Protein AF-A0A6A5SHB0-F1 (afdb_monomer_lite)

pLDDT: mean 83.28, std 13.73, range [52.81, 98.12]

Sequence (66 aa):
MAHIFSLAAPAPSAYDAGNRSDDQVKFPDSAFFQGFNKPSRLEADIFELETTGEILKDINGTFYRI

Secondary structure (DSSP, 8-state):
-TTHHHHSPPPPPSEETTEE-----SPPSSGGGSGGG----------S---SS---TT--S-----

Foldseek 3Di:
DPCPVVVDDDDPDCDDPNDRVDPPPDDDPDPCCDDPNPDDPDDDDDDPDDDDDDDDPPDDDDDDDD

Radius of gyration: 19.5 Å; chains: 1; bounding box: 50×28×36 Å

Organism: NCBI:txid706981

Structure (mmCIF, N/CA/C/O backbone):
data_AF-A0A6A5SHB0-F1
#
_entry.id   AF-A0A6A5SHB0-F1
#
loop_
_atom_site.group_PDB
_atom_site.id
_atom_site.type_symbol
_atom_site.label_atom_id
_atom_site.label_alt_id
_atom_site.label_comp_id
_atom_site.label_asym_id
_atom_site.label_entity_id
_atom_site.label_seq_id
_atom_site.pdbx_PDB_ins_code
_atom_site.Cartn_x
_atom_site.Cartn_y
_atom_site.Cartn_z
_atom_site.occupancy
_atom_site.B_iso_or_equiv
_atom_site.auth_seq_id
_atom_site.auth_comp_id
_atom_site.auth_asym_id
_atom_site.auth_atom_id
_atom_site.pdbx_PDB_model_num
ATOM 1 N N . MET A 1 1 ? -3.357 -9.261 -7.605 1.00 52.81 1 MET A N 1
ATOM 2 C CA . MET A 1 1 ? -2.039 -8.833 -8.133 1.00 52.81 1 MET A CA 1
ATOM 3 C C . MET A 1 1 ? -1.006 -9.978 -8.227 1.00 52.81 1 MET A C 1
ATOM 5 O O . MET A 1 1 ? 0.182 -9.701 -8.262 1.00 52.81 1 MET A O 1
ATOM 9 N N . ALA A 1 2 ? -1.401 -11.260 -8.293 1.00 54.62 2 ALA A N 1
ATOM 10 C CA . ALA A 1 2 ? -0.464 -12.395 -8.171 1.00 54.62 2 ALA A CA 1
ATOM 11 C C . ALA A 1 2 ? 0.268 -12.801 -9.474 1.00 54.62 2 ALA A C 1
ATOM 13 O O . ALA A 1 2 ? 1.162 -13.637 -9.432 1.00 54.62 2 ALA A O 1
ATOM 14 N N . HIS A 1 3 ? -0.078 -12.212 -10.627 1.00 55.97 3 HIS A N 1
ATOM 15 C CA . HIS A 1 3 ? 0.397 -12.669 -11.947 1.00 55.97 3 HIS A CA 1
ATOM 16 C C . HIS A 1 3 ? 1.266 -11.655 -12.706 1.00 55.97 3 HIS A C 1
ATOM 18 O O . HIS A 1 3 ? 1.633 -11.889 -13.856 1.00 55.97 3 HIS A O 1
ATOM 24 N N . ILE A 1 4 ? 1.626 -10.525 -12.094 1.00 57.59 4 ILE A N 1
ATOM 25 C CA . ILE A 1 4 ? 2.441 -9.509 -12.781 1.00 57.59 4 ILE A CA 1
ATOM 26 C C . ILE A 1 4 ? 3.841 -10.047 -13.126 1.00 57.59 4 ILE A C 1
ATOM 28 O O . ILE A 1 4 ? 4.343 -9.817 -14.222 1.00 57.59 4 ILE A O 1
ATOM 32 N N . PHE A 1 5 ? 4.407 -10.882 -12.251 1.00 55.66 5 PHE A N 1
ATOM 33 C CA . PHE A 1 5 ? 5.705 -11.529 -12.459 1.00 55.66 5 PHE A CA 1
ATOM 34 C C . PHE A 1 5 ? 5.692 -12.624 -13.536 1.00 55.66 5 PHE A C 1
ATOM 36 O O . PHE A 1 5 ? 6.751 -12.980 -14.034 1.00 55.66 5 PHE A O 1
ATOM 43 N N . SER A 1 6 ? 4.518 -13.145 -13.923 1.00 63.66 6 SER A N 1
ATOM 44 C CA . SER A 1 6 ? 4.403 -14.091 -15.046 1.00 63.66 6 SER A CA 1
ATOM 45 C C . SER A 1 6 ? 4.261 -13.412 -16.412 1.00 63.66 6 SER A C 1
ATOM 47 O O . SER A 1 6 ? 4.360 -14.086 -17.431 1.00 63.66 6 SER A O 1
ATOM 49 N N . LEU A 1 7 ? 3.999 -12.100 -16.444 1.00 65.62 7 LEU A N 1
ATOM 50 C CA . LEU A 1 7 ? 3.711 -11.351 -17.676 1.00 65.62 7 LEU A CA 1
ATOM 51 C C . LEU A 1 7 ? 4.802 -10.335 -18.041 1.00 65.62 7 LEU A C 1
ATOM 53 O O . LEU A 1 7 ? 4.860 -9.894 -19.186 1.00 65.62 7 LEU A O 1
ATOM 57 N N . ALA A 1 8 ? 5.659 -9.960 -17.091 1.00 66.62 8 ALA A N 1
ATOM 58 C CA . ALA A 1 8 ? 6.783 -9.067 -17.329 1.00 66.62 8 ALA A CA 1
ATOM 59 C C . ALA A 1 8 ? 8.067 -9.872 -17.571 1.00 66.62 8 ALA A C 1
ATOM 61 O O . ALA A 1 8 ? 8.439 -10.711 -16.751 1.00 66.62 8 ALA A O 1
ATOM 62 N N . ALA A 1 9 ? 8.775 -9.587 -18.667 1.00 72.06 9 ALA A N 1
ATOM 63 C CA . ALA A 1 9 ? 10.155 -10.039 -18.800 1.00 72.06 9 ALA A CA 1
ATOM 64 C C . ALA A 1 9 ? 10.997 -9.353 -17.704 1.00 72.06 9 ALA A C 1
ATOM 66 O O . ALA A 1 9 ? 10.898 -8.129 -17.555 1.00 72.06 9 ALA A O 1
ATOM 67 N N . PRO A 1 10 ? 11.788 -10.102 -16.914 1.00 67.19 10 PRO A N 1
ATOM 68 C CA . PRO A 1 10 ? 12.612 -9.504 -15.876 1.00 67.19 10 PRO A CA 1
ATOM 69 C C . PRO A 1 10 ? 13.667 -8.593 -16.506 1.00 67.19 10 PRO A C 1
ATOM 71 O O . PRO A 1 10 ? 14.175 -8.864 -17.597 1.00 67.19 10 PRO A O 1
ATOM 74 N N . ALA A 1 11 ? 13.998 -7.508 -15.808 1.00 67.56 11 ALA A N 1
ATOM 75 C CA . ALA A 1 11 ? 15.109 -6.657 -16.205 1.00 67.56 11 ALA A CA 1
ATOM 76 C C . ALA A 1 11 ? 16.422 -7.471 -16.236 1.00 67.56 11 ALA A C 1
ATOM 78 O O . ALA A 1 11 ? 16.555 -8.437 -15.474 1.00 67.56 11 ALA A O 1
ATOM 79 N N . PRO A 1 12 ? 17.394 -7.098 -17.089 1.00 73.31 12 PRO A N 1
ATOM 80 C CA . PRO A 1 12 ? 18.721 -7.702 -17.071 1.00 73.31 12 PRO A CA 1
ATOM 81 C C . PRO A 1 12 ? 19.343 -7.637 -15.669 1.00 73.31 12 PRO A C 1
ATOM 83 O O . PRO A 1 12 ? 19.136 -6.668 -14.939 1.00 73.31 12 PRO A O 1
ATOM 86 N N . SER A 1 13 ? 20.111 -8.665 -15.295 1.00 73.25 13 SER A N 1
ATOM 87 C CA . SER A 1 13 ? 20.834 -8.686 -14.018 1.00 73.25 13 SER A CA 1
ATOM 88 C C . SER A 1 13 ? 21.780 -7.487 -13.917 1.00 73.25 13 SER A C 1
ATOM 90 O O . SER A 1 13 ? 22.574 -7.251 -14.824 1.00 73.25 13 SER A O 1
ATOM 92 N N . ALA A 1 14 ? 21.751 -6.782 -12.783 1.00 70.44 14 ALA A N 1
ATOM 93 C CA . ALA A 1 14 ? 22.708 -5.714 -12.470 1.00 70.44 14 ALA A CA 1
ATOM 94 C C . ALA A 1 14 ? 24.112 -6.242 -12.097 1.00 70.44 14 ALA A C 1
ATOM 96 O O . ALA A 1 14 ? 25.008 -5.460 -11.773 1.00 70.44 14 ALA A O 1
ATOM 97 N N . TYR A 1 15 ? 24.288 -7.567 -12.093 1.00 71.06 15 TYR A N 1
ATOM 98 C CA . TYR A 1 15 ? 25.536 -8.252 -11.777 1.00 71.06 15 TYR A CA 1
ATOM 99 C C . TYR A 1 15 ? 25.948 -9.185 -12.912 1.00 71.06 15 TYR A C 1
ATOM 101 O O . TYR A 1 15 ? 25.130 -9.977 -13.390 1.00 71.06 15 TYR A O 1
ATOM 109 N N . ASP A 1 16 ? 27.233 -9.138 -13.256 1.00 79.56 16 ASP A N 1
ATOM 110 C CA . ASP A 1 16 ? 27.908 -10.064 -14.160 1.00 79.56 16 ASP A CA 1
ATOM 111 C C . ASP A 1 16 ? 29.148 -10.644 -13.460 1.00 79.56 16 ASP A C 1
ATOM 113 O O . ASP A 1 16 ? 29.948 -9.914 -12.872 1.00 79.56 16 ASP A O 1
ATOM 117 N N . ALA A 1 17 ? 29.270 -11.974 -13.449 1.00 82.12 17 ALA A N 1
ATOM 118 C CA . ALA A 1 17 ? 30.339 -12.710 -12.758 1.00 82.12 17 ALA A CA 1
ATOM 119 C C . ALA A 1 17 ? 30.593 -12.286 -11.287 1.00 82.12 17 ALA A C 1
ATOM 121 O O . ALA A 1 17 ? 31.725 -12.308 -10.806 1.00 82.12 17 ALA A O 1
ATOM 122 N N . GLY A 1 18 ? 29.538 -11.894 -10.562 1.00 77.31 18 GLY A N 1
ATOM 123 C CA . GLY A 1 18 ? 29.618 -11.465 -9.158 1.00 77.31 18 GLY A CA 1
ATOM 124 C C . GLY A 1 18 ? 30.044 -10.008 -8.953 1.00 77.31 18 GLY A C 1
ATOM 125 O O . GLY A 1 18 ? 30.010 -9.524 -7.824 1.00 77.31 18 GLY A O 1
ATOM 126 N N . ASN A 1 19 ? 30.373 -9.287 -10.026 1.00 75.94 19 ASN A N 1
ATOM 127 C CA . ASN A 1 19 ? 30.638 -7.856 -9.991 1.00 75.94 19 ASN A CA 1
ATOM 128 C C . ASN A 1 19 ? 29.391 -7.087 -10.419 1.00 75.94 19 ASN A C 1
ATOM 130 O O . ASN A 1 19 ? 28.672 -7.507 -11.325 1.00 75.94 19 ASN A O 1
ATOM 134 N N . ARG A 1 20 ? 29.132 -5.947 -9.774 1.00 73.81 20 ARG A N 1
ATOM 135 C CA . ARG A 1 20 ? 28.074 -5.035 -10.210 1.00 73.81 20 ARG A CA 1
ATOM 136 C C . ARG A 1 20 ? 28.471 -4.470 -11.576 1.00 73.81 20 ARG A C 1
ATOM 138 O O . ARG A 1 20 ? 29.457 -3.747 -11.670 1.00 73.81 20 ARG A O 1
ATOM 145 N N . SER A 1 21 ? 27.741 -4.849 -12.618 1.00 73.81 21 SER A N 1
ATOM 146 C CA . SER A 1 21 ? 28.012 -4.463 -14.008 1.00 73.81 21 SER A CA 1
ATOM 147 C C . SER A 1 21 ? 27.240 -3.217 -14.436 1.00 73.81 21 SER A C 1
ATOM 149 O O . SER A 1 21 ? 27.585 -2.606 -15.445 1.00 73.81 21 SER A O 1
ATOM 151 N N . ASP A 1 22 ? 26.209 -2.840 -13.673 1.00 65.50 22 ASP A N 1
ATOM 152 C CA . ASP A 1 22 ? 25.357 -1.684 -13.943 1.00 65.50 22 ASP A CA 1
ATOM 153 C C . ASP A 1 22 ? 25.078 -0.885 -12.655 1.00 65.50 22 ASP A C 1
ATOM 155 O O . ASP A 1 22 ? 24.751 -1.430 -11.592 1.00 65.50 22 ASP A O 1
ATOM 159 N N . ASP A 1 23 ? 25.130 0.440 -12.759 1.00 64.44 23 ASP A N 1
ATOM 160 C CA . ASP A 1 23 ? 24.738 1.384 -11.710 1.00 64.44 23 ASP A CA 1
ATOM 161 C C . ASP A 1 23 ? 23.212 1.566 -11.672 1.00 64.44 23 ASP A C 1
ATOM 163 O O . ASP A 1 23 ? 22.694 2.649 -11.395 1.00 64.44 23 ASP A O 1
ATOM 167 N N . GLN A 1 24 ? 22.456 0.500 -11.950 1.00 64.12 24 GLN A N 1
ATOM 168 C CA . GLN A 1 24 ? 21.008 0.565 -12.093 1.00 64.12 24 GLN A CA 1
ATOM 169 C C . GLN A 1 24 ? 20.348 0.945 -10.760 1.00 64.12 24 GLN A C 1
ATOM 171 O O . GLN A 1 24 ? 20.142 0.123 -9.872 1.00 64.12 24 GLN A O 1
ATOM 176 N N . VAL A 1 25 ? 20.045 2.233 -10.606 1.00 67.81 25 VAL A N 1
ATOM 177 C CA . VAL A 1 25 ? 19.246 2.813 -9.507 1.00 67.81 25 VAL A CA 1
ATOM 178 C C 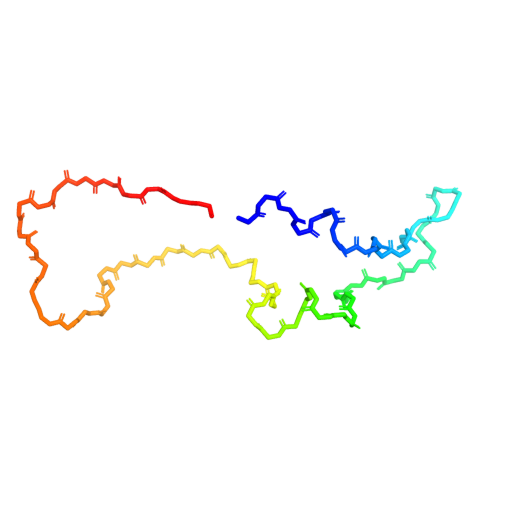. VAL A 1 25 ? 17.840 3.186 -10.013 1.00 67.81 25 VAL A C 1
ATOM 180 O O . VAL A 1 25 ? 16.980 3.633 -9.256 1.00 67.81 25 VAL A O 1
ATOM 183 N N . LYS A 1 26 ? 17.590 3.008 -11.316 1.00 75.25 26 LYS A N 1
ATOM 184 C CA . LYS A 1 26 ? 16.360 3.406 -12.005 1.00 75.25 26 LYS A CA 1
ATOM 185 C C . LYS A 1 26 ? 15.484 2.189 -12.269 1.00 75.25 26 LYS A C 1
ATOM 187 O O . LYS A 1 26 ? 15.979 1.146 -12.681 1.00 75.25 26 LYS A O 1
ATOM 192 N N . PHE A 1 27 ? 14.180 2.344 -12.059 1.00 83.06 27 PHE A N 1
ATOM 193 C CA . PHE A 1 27 ? 13.220 1.323 -12.464 1.00 83.06 27 PHE A CA 1
ATOM 194 C C . PHE A 1 27 ? 13.190 1.181 -13.993 1.00 83.06 27 PHE A C 1
ATOM 196 O O . PHE A 1 27 ? 13.393 2.184 -14.685 1.00 83.06 27 PHE A O 1
ATOM 203 N N . PRO A 1 28 ? 12.938 -0.031 -14.523 1.00 83.44 28 PRO A N 1
ATOM 204 C CA . PRO A 1 28 ? 12.876 -0.258 -15.962 1.00 83.44 28 PRO A CA 1
ATOM 205 C C . PRO A 1 28 ? 11.830 0.627 -16.637 1.00 83.44 28 PRO A C 1
ATOM 207 O O . PRO A 1 28 ? 10.717 0.765 -16.129 1.00 83.44 28 PRO A O 1
ATOM 210 N N . ASP A 1 29 ? 12.147 1.154 -17.819 1.00 84.19 29 ASP A N 1
ATOM 211 C CA . ASP A 1 29 ? 11.187 1.913 -18.623 1.00 84.19 29 ASP A CA 1
ATOM 212 C C . ASP A 1 29 ? 10.242 0.971 -19.388 1.00 84.19 29 ASP A C 1
ATOM 214 O O . ASP A 1 29 ? 10.323 0.784 -20.599 1.00 84.19 29 ASP A O 1
ATOM 218 N N . SER A 1 30 ? 9.378 0.292 -18.635 1.00 84.44 30 SER A N 1
ATOM 219 C CA . SER A 1 30 ? 8.336 -0.588 -19.162 1.00 84.44 30 SER A CA 1
ATOM 220 C C . SER A 1 30 ? 6.987 -0.244 -18.543 1.00 84.44 30 SER A C 1
ATOM 222 O O . SER A 1 30 ? 6.914 0.322 -17.450 1.00 84.44 30 SER A O 1
ATOM 224 N N . ALA A 1 31 ? 5.896 -0.653 -19.194 1.00 84.50 31 ALA A N 1
ATOM 225 C CA . ALA A 1 31 ? 4.535 -0.403 -18.710 1.00 84.50 31 ALA A CA 1
ATOM 226 C C . ALA A 1 31 ? 4.265 -0.942 -17.284 1.00 84.50 31 ALA A C 1
ATOM 228 O O . ALA A 1 31 ? 3.344 -0.485 -16.609 1.00 84.50 31 ALA A O 1
ATOM 229 N N . PHE A 1 32 ? 5.083 -1.880 -16.797 1.00 85.88 32 PHE A N 1
ATOM 230 C CA . PHE A 1 32 ? 4.976 -2.446 -15.452 1.00 85.88 32 PHE A CA 1
ATOM 231 C C . PHE A 1 32 ? 5.554 -1.560 -14.339 1.00 85.88 32 PHE A C 1
ATOM 233 O O . PHE A 1 32 ? 5.306 -1.849 -13.175 1.00 85.88 32 PHE A O 1
ATOM 240 N N . PHE A 1 33 ? 6.279 -0.486 -14.665 1.00 88.75 33 PHE A N 1
ATOM 241 C CA . PHE A 1 33 ? 6.843 0.458 -13.684 1.00 88.75 33 PHE A CA 1
ATOM 242 C C . PHE A 1 33 ? 6.385 1.908 -13.917 1.00 88.75 33 PHE A C 1
ATOM 244 O O . PHE A 1 33 ? 6.951 2.845 -13.353 1.00 88.75 33 PHE A O 1
ATOM 251 N N . GLN A 1 34 ? 5.352 2.099 -14.740 1.00 86.81 34 GLN A N 1
ATOM 252 C CA . GLN A 1 34 ? 4.823 3.405 -15.136 1.00 86.81 34 GLN A CA 1
ATOM 253 C C . GLN A 1 34 ? 3.353 3.568 -14.710 1.00 86.81 34 GLN A C 1
ATOM 255 O O . GLN A 1 34 ? 2.648 2.595 -14.430 1.00 86.81 34 GLN A O 1
ATOM 260 N N . GLY A 1 35 ? 2.874 4.816 -14.672 1.00 93.25 35 GLY A N 1
ATOM 261 C CA . GLY A 1 35 ? 1.478 5.140 -14.350 1.00 93.25 35 GLY A CA 1
ATOM 262 C C . GLY A 1 35 ? 1.045 4.607 -12.980 1.00 93.25 35 GLY A C 1
ATOM 263 O O . GLY A 1 35 ? 1.698 4.873 -11.974 1.00 93.25 35 GLY A O 1
ATOM 264 N N . PHE A 1 36 ? -0.045 3.835 -12.945 1.00 92.31 36 PHE A N 1
ATOM 265 C CA . PHE A 1 36 ? -0.562 3.212 -11.719 1.00 92.31 36 PHE A CA 1
ATOM 266 C C . PHE A 1 36 ? 0.429 2.231 -11.069 1.00 92.31 36 PHE A C 1
ATOM 268 O O . PHE A 1 36 ? 0.446 2.095 -9.851 1.00 92.31 36 PHE A O 1
ATOM 275 N N . ASN A 1 37 ? 1.289 1.587 -11.865 1.00 91.69 37 ASN A N 1
ATOM 276 C CA . ASN A 1 37 ? 2.288 0.637 -11.370 1.00 91.69 37 ASN A CA 1
ATOM 277 C C . ASN A 1 37 ? 3.609 1.316 -10.981 1.00 91.69 37 ASN A C 1
ATOM 279 O O . ASN A 1 37 ? 4.617 0.643 -10.760 1.00 91.69 37 ASN A O 1
ATOM 283 N N . LYS A 1 38 ? 3.638 2.654 -10.927 1.00 92.56 38 LYS A N 1
ATOM 284 C CA . LYS A 1 38 ? 4.835 3.376 -10.513 1.00 92.56 38 LYS A CA 1
ATOM 285 C C . LYS A 1 38 ? 5.202 2.976 -9.075 1.00 92.56 38 LYS A C 1
ATOM 287 O O . LYS A 1 38 ? 4.338 2.997 -8.196 1.00 92.56 38 LYS A O 1
ATOM 292 N N . PRO A 1 39 ? 6.471 2.648 -8.798 1.00 90.75 39 PRO A N 1
ATOM 293 C CA . PRO A 1 39 ? 6.885 2.233 -7.464 1.00 90.75 39 PRO A CA 1
ATOM 294 C C . PRO A 1 39 ? 6.649 3.327 -6.423 1.00 90.75 39 PRO A C 1
ATOM 296 O O . PRO A 1 39 ? 7.134 4.447 -6.576 1.00 90.75 39 PRO A O 1
ATOM 299 N N . SER A 1 40 ? 5.925 2.982 -5.356 1.00 93.88 40 SER A N 1
ATOM 300 C CA . SER A 1 40 ? 5.690 3.875 -4.217 1.00 93.88 40 SER A CA 1
ATOM 301 C C . SER A 1 40 ? 6.809 3.760 -3.178 1.00 93.88 40 SER A C 1
ATOM 303 O O . SER A 1 40 ? 7.485 4.748 -2.912 1.00 93.88 40 SER A O 1
ATOM 305 N N . ARG A 1 41 ? 7.039 2.553 -2.628 1.00 92.06 41 ARG A N 1
ATOM 306 C CA . ARG A 1 41 ? 7.994 2.293 -1.524 1.00 92.06 41 ARG A CA 1
ATOM 307 C C . ARG A 1 41 ? 7.794 3.211 -0.304 1.00 92.06 41 ARG A C 1
ATOM 309 O O . ARG A 1 41 ? 8.740 3.455 0.436 1.00 92.06 41 ARG A O 1
ATOM 316 N N . LEU A 1 42 ? 6.584 3.743 -0.134 1.00 95.06 42 LEU A N 1
ATOM 317 C CA . LEU A 1 42 ? 6.245 4.632 0.965 1.00 95.06 42 LEU A CA 1
ATOM 318 C C . LEU A 1 42 ? 5.997 3.818 2.236 1.00 95.06 42 LEU A C 1
ATOM 320 O O . LEU A 1 42 ? 5.125 2.952 2.256 1.00 95.06 42 LEU A O 1
ATOM 324 N N . GLU A 1 43 ? 6.728 4.159 3.288 1.00 97.50 43 GLU A N 1
ATOM 325 C CA . GLU A 1 43 ? 6.448 3.768 4.668 1.00 97.50 43 GLU A CA 1
ATOM 326 C C . GLU A 1 43 ? 6.041 5.042 5.411 1.00 97.50 43 GLU A C 1
ATOM 328 O O . GLU A 1 43 ? 6.747 6.051 5.340 1.00 97.50 43 GLU A O 1
ATOM 333 N N . ALA A 1 44 ? 4.866 5.039 6.037 1.00 95.94 44 ALA A N 1
ATOM 334 C CA . ALA A 1 44 ? 4.317 6.223 6.684 1.00 95.94 44 ALA A CA 1
ATOM 335 C C . ALA A 1 44 ? 3.286 5.848 7.748 1.00 95.94 44 ALA A C 1
ATOM 337 O O . ALA A 1 44 ? 2.571 4.857 7.602 1.00 95.94 44 ALA A O 1
ATOM 338 N N . ASP A 1 45 ? 3.161 6.725 8.739 1.00 98.12 45 ASP A N 1
ATOM 339 C CA . ASP A 1 45 ? 2.060 6.743 9.692 1.00 98.12 45 ASP A CA 1
ATOM 340 C C . ASP A 1 45 ? 1.162 7.938 9.384 1.00 98.12 45 ASP A C 1
ATOM 342 O O . ASP A 1 45 ? 1.642 9.055 9.166 1.00 98.12 45 ASP A O 1
ATOM 346 N N . ILE A 1 46 ? -0.148 7.708 9.360 1.00 96.31 46 ILE A N 1
ATOM 347 C CA . ILE A 1 46 ? -1.132 8.769 9.163 1.00 96.31 46 ILE A CA 1
ATOM 348 C C . ILE A 1 46 ? -2.221 8.609 10.213 1.00 96.31 46 ILE A C 1
ATOM 350 O O . ILE A 1 46 ? -2.824 7.545 10.344 1.00 96.31 46 ILE A O 1
ATOM 354 N N . PHE A 1 47 ? -2.467 9.688 10.946 1.00 97.19 47 PHE A N 1
ATOM 355 C CA . PHE A 1 47 ? -3.490 9.770 11.979 1.00 97.19 47 PHE A CA 1
ATOM 356 C C . PHE A 1 47 ? -4.640 10.635 11.467 1.00 97.19 47 PHE A C 1
ATOM 358 O O . PHE A 1 47 ? -4.392 11.609 10.764 1.00 97.19 47 PHE A O 1
ATOM 365 N N . GLU A 1 48 ? -5.87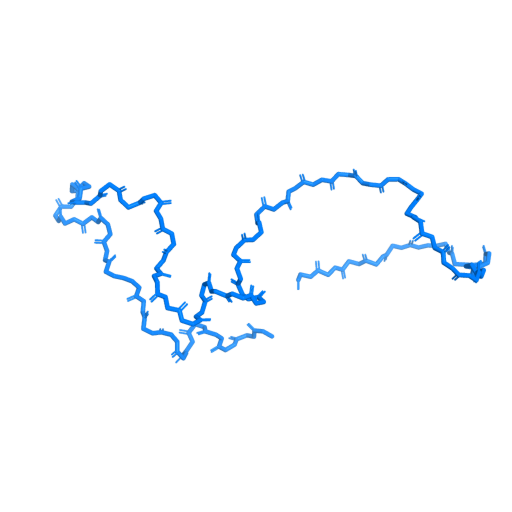7 10.262 11.808 1.00 95.56 48 GLU A N 1
ATOM 366 C CA . G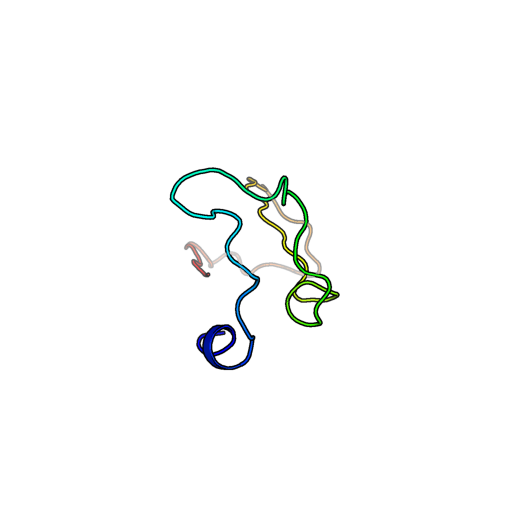LU A 1 48 ? -7.093 11.034 11.496 1.00 95.56 48 GLU A CA 1
ATOM 367 C C . GLU A 1 48 ? -7.181 11.483 10.025 1.00 95.56 48 GLU A C 1
ATOM 369 O O . GLU A 1 48 ? -7.239 12.671 9.717 1.00 95.56 48 GLU A O 1
ATOM 374 N N . LEU A 1 49 ? -7.180 10.510 9.102 1.00 96.69 49 LEU A N 1
ATOM 375 C CA . LEU A 1 49 ? -7.330 10.777 7.669 1.00 96.69 49 LEU A CA 1
ATOM 376 C C . LEU A 1 49 ? -8.540 11.676 7.385 1.00 96.69 49 LEU A C 1
ATOM 378 O O . LEU A 1 49 ? -9.630 11.464 7.922 1.00 96.69 49 LEU A O 1
ATOM 382 N N . GLU A 1 50 ? -8.357 12.633 6.478 1.00 97.25 50 GLU A N 1
ATOM 383 C CA . GLU A 1 50 ? -9.449 13.468 5.988 1.00 97.25 50 GLU A CA 1
ATOM 384 C C . GLU A 1 50 ? -10.535 12.593 5.348 1.00 97.25 50 GLU A C 1
ATOM 386 O O . GLU A 1 50 ? -10.259 11.734 4.504 1.00 97.25 50 GLU A O 1
ATOM 391 N N . THR A 1 51 ? -11.788 12.808 5.748 1.00 95.69 51 THR A N 1
ATOM 392 C CA . THR A 1 51 ? -12.937 12.051 5.242 1.00 95.69 51 THR A CA 1
ATOM 393 C C . THR A 1 51 ? -14.089 12.968 4.860 1.00 95.69 51 THR A C 1
ATOM 395 O O . THR A 1 51 ? -14.167 14.124 5.271 1.00 95.69 51 THR A O 1
ATOM 398 N N . THR A 1 52 ? -14.994 12.440 4.037 1.00 97.88 52 THR A N 1
ATOM 399 C CA . THR A 1 52 ? -16.279 13.072 3.718 1.00 97.88 52 THR A CA 1
ATOM 400 C C . THR A 1 52 ? -17.407 12.160 4.206 1.00 97.88 52 THR A C 1
ATOM 402 O O . THR A 1 52 ? -17.292 10.938 4.116 1.00 97.88 52 THR A O 1
ATOM 405 N N . GLY A 1 53 ? -18.486 12.742 4.739 1.00 95.81 53 GLY A N 1
ATOM 406 C CA . GLY A 1 53 ? -19.544 11.989 5.427 1.00 95.81 53 GLY A CA 1
ATOM 407 C C . GLY A 1 53 ? -19.192 11.659 6.884 1.00 95.81 53 GLY A C 1
ATOM 408 O O . GLY A 1 53 ? -18.414 12.376 7.506 1.00 95.81 53 GLY A O 1
ATOM 409 N N . GLU A 1 54 ? -19.776 10.589 7.432 1.00 95.12 54 GLU A N 1
ATOM 410 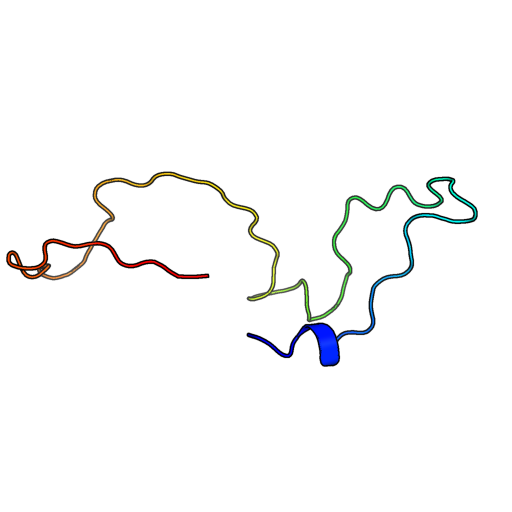C CA . GLU A 1 54 ? -19.530 10.134 8.809 1.00 95.12 54 GLU A CA 1
ATOM 411 C C . GLU A 1 54 ? -19.057 8.673 8.835 1.00 95.12 54 GLU A C 1
ATOM 413 O O . GLU A 1 54 ? -19.682 7.791 8.242 1.00 95.12 54 GLU A O 1
ATOM 418 N N . ILE A 1 55 ? -17.962 8.407 9.554 1.00 95.19 55 ILE A N 1
ATOM 419 C CA . ILE A 1 55 ? -17.508 7.042 9.852 1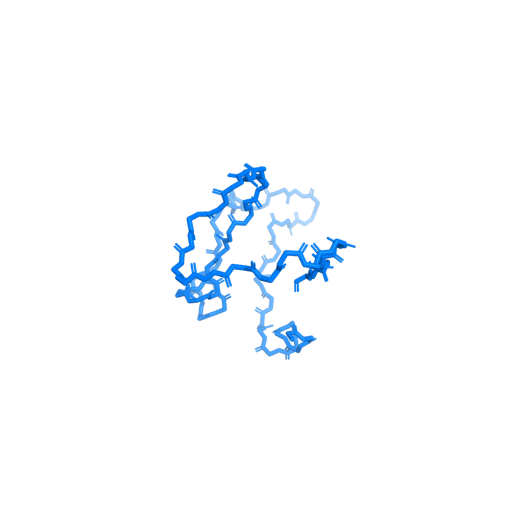.00 95.19 55 ILE A CA 1
ATOM 420 C C . ILE A 1 55 ? -18.403 6.465 10.956 1.00 95.19 55 ILE A C 1
ATOM 422 O O . ILE A 1 55 ? -18.650 7.117 11.972 1.00 95.19 55 ILE A O 1
ATOM 426 N N . LEU A 1 56 ? -18.874 5.226 10.781 1.00 95.50 56 LEU A N 1
ATOM 427 C CA . LEU A 1 56 ? -19.692 4.538 11.782 1.00 95.50 56 LEU A CA 1
ATOM 428 C C . LEU A 1 56 ? -18.921 4.376 13.101 1.00 95.50 56 LEU A C 1
ATOM 430 O O . LEU A 1 56 ? -17.870 3.738 13.140 1.00 95.50 56 LEU A O 1
ATOM 434 N N . LYS A 1 57 ? -19.486 4.915 14.187 1.00 93.88 57 LYS A N 1
ATOM 435 C CA . LYS A 1 57 ? -18.853 4.976 15.518 1.00 93.88 57 LYS A CA 1
ATOM 436 C C . LYS A 1 57 ? -18.581 3.608 16.146 1.00 93.88 57 LYS A C 1
ATOM 438 O O . LYS A 1 57 ? -17.696 3.496 16.986 1.00 93.88 57 LYS A O 1
ATOM 443 N N . ASP A 1 58 ? -19.317 2.587 15.724 1.00 97.06 58 ASP A N 1
ATOM 444 C CA . ASP A 1 58 ? -19.210 1.238 16.284 1.00 97.06 58 ASP A CA 1
ATOM 445 C C . ASP A 1 58 ? -18.067 0.422 15.651 1.00 97.06 58 ASP A C 1
ATOM 447 O O . ASP A 1 58 ? -17.774 -0.690 16.094 1.00 97.06 58 ASP A O 1
ATOM 451 N N . ILE A 1 59 ? -17.395 0.952 14.618 1.00 95.94 59 ILE A N 1
ATOM 452 C CA . ILE A 1 59 ? -16.212 0.314 14.035 1.00 95.94 59 ILE A CA 1
ATOM 453 C C . ILE A 1 59 ? -15.036 0.483 15.001 1.00 95.94 59 ILE A C 1
ATOM 455 O O . ILE A 1 59 ? -14.462 1.561 15.129 1.00 95.94 59 ILE A O 1
ATOM 459 N N . ASN A 1 60 ? -14.645 -0.617 15.640 1.00 96.94 60 ASN A N 1
ATOM 460 C CA . ASN A 1 60 ? -13.477 -0.692 16.509 1.00 96.94 60 ASN A CA 1
ATOM 461 C C . A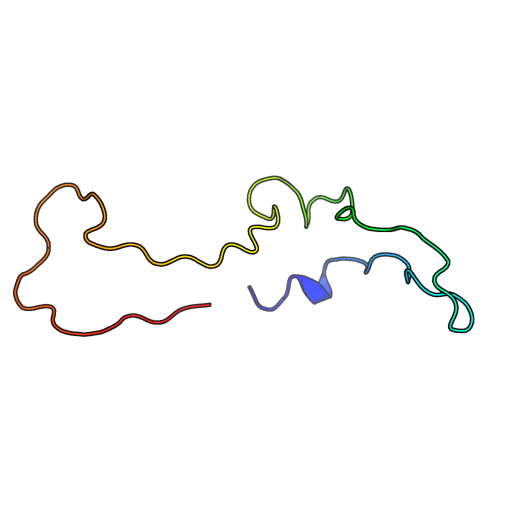SN A 1 60 ? -12.645 -1.928 16.144 1.00 96.94 60 ASN A C 1
ATOM 463 O O . ASN A 1 60 ? -12.867 -3.027 16.651 1.00 96.94 60 ASN A O 1
ATOM 467 N N . GLY A 1 61 ? -11.731 -1.759 15.193 1.00 95.88 61 GLY A N 1
ATOM 468 C CA . GLY A 1 61 ? -10.893 -2.839 14.688 1.00 95.88 61 GLY A CA 1
ATOM 469 C C . GLY A 1 61 ? -9.812 -2.328 13.747 1.00 95.88 61 GLY A C 1
ATOM 470 O O . GLY A 1 61 ? -9.621 -1.123 13.585 1.00 95.88 61 GLY A O 1
ATOM 471 N N . THR A 1 62 ? -9.101 -3.253 13.108 1.00 97.69 62 THR A N 1
ATOM 472 C CA . THR A 1 62 ? -8.003 -2.925 12.194 1.00 97.69 62 THR A CA 1
ATOM 473 C C . THR A 1 62 ? -8.159 -3.679 10.883 1.00 97.69 62 THR A C 1
ATOM 475 O O . THR A 1 62 ? -8.443 -4.876 10.872 1.00 97.69 62 THR A O 1
ATOM 478 N N . PHE A 1 63 ? -7.960 -2.969 9.772 1.00 96.94 63 PHE A N 1
ATOM 479 C CA . PHE A 1 63 ? -7.959 -3.542 8.432 1.00 96.94 63 PHE A CA 1
ATOM 480 C C . PHE A 1 63 ? -6.526 -3.620 7.890 1.00 96.94 63 PHE A C 1
ATOM 482 O O . PHE A 1 63 ? -5.860 -2.596 7.750 1.00 96.94 63 PHE A O 1
ATOM 489 N N . TYR A 1 64 ? -6.066 -4.832 7.569 1.00 97.00 64 TYR A N 1
ATOM 490 C CA . TYR A 1 64 ? -4.731 -5.100 7.024 1.00 97.00 64 TYR A CA 1
ATOM 491 C C . TYR A 1 64 ? -4.818 -5.500 5.547 1.00 97.00 64 TYR A C 1
ATOM 493 O O . TYR A 1 64 ? -5.693 -6.281 5.168 1.00 97.00 64 TYR A O 1
ATOM 501 N N . ARG A 1 65 ? -3.899 -4.997 4.711 1.00 95.19 65 ARG A N 1
ATOM 502 C CA . ARG A 1 65 ? -3.815 -5.330 3.277 1.00 95.19 65 ARG A CA 1
ATOM 503 C C . ARG A 1 65 ? -2.383 -5.239 2.737 1.00 95.19 65 ARG A C 1
ATOM 505 O O . ARG A 1 65 ? -1.539 -4.603 3.362 1.00 95.19 65 ARG A O 1
ATOM 512 N N . ILE A 1 66 ? -2.156 -5.853 1.570 1.00 90.19 66 ILE A N 1
ATOM 513 C CA . ILE A 1 66 ? -0.913 -5.800 0.776 1.00 90.19 66 ILE A CA 1
ATOM 514 C C . ILE A 1 66 ? -1.249 -5.125 -0.556 1.00 90.19 66 ILE A C 1
ATOM 516 O O . ILE A 1 66 ? -2.036 -5.721 -1.324 1.00 90.19 66 ILE A O 1
#